Protein AF-A0A538EDX2-F1 (afdb_monomer_lite)

Radius of gyration: 15.23 Å; chains: 1; bounding box: 22×25×60 Å

Foldseek 3Di:
DPVVVLVVLLQVLLVLQCVVVVHDSVVSNVVLVVVCVVVVHDSSVSSVVSVVCVVPPPPPDPCVVVPPVPPPPDDD

Sequence (76 aa):
MEASQNSDIFEQARGVIAARLDVDPDTAAHILERVSQRERISRDELAADVLVSCTDSRVALPRDLYTNGYGFESAA

Secondary structure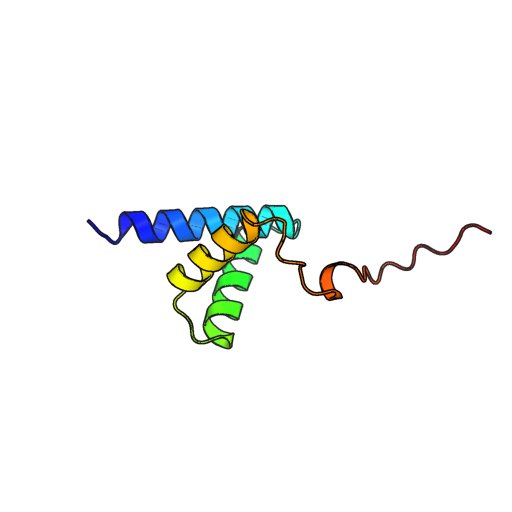 (DSSP, 8-state):
--HHHHHHHHHHHHHHHHHHHT--HHHHHHHHHHHHHHHT--HHHHHHHHHHHHH-TTS---GGGT----------

pLDDT: mean 72.34, std 16.93, range [41.84, 90.56]

Structure (mmCIF, N/CA/C/O backbone):
data_AF-A0A538EDX2-F1
#
_entry.id   AF-A0A538EDX2-F1
#
loop_
_atom_site.group_PDB
_atom_site.id
_atom_site.type_symbol
_atom_site.label_atom_id
_atom_site.label_alt_id
_atom_site.label_comp_id
_atom_site.label_asym_id
_atom_site.label_entity_id
_atom_site.label_seq_id
_atom_site.pdbx_PDB_ins_code
_atom_site.Cartn_x
_atom_site.Cartn_y
_atom_site.Cartn_z
_atom_site.occupancy
_atom_site.B_iso_or_equiv
_atom_site.auth_seq_id
_atom_site.auth_comp_id
_atom_site.auth_asym_id
_atom_site.auth_atom_id
_atom_site.pdbx_PDB_model_num
ATOM 1 N N . MET A 1 1 ? 0.294 3.383 22.563 1.00 46.22 1 MET A N 1
ATOM 2 C CA . MET A 1 1 ? 1.394 3.220 21.583 1.00 46.22 1 MET A CA 1
ATOM 3 C C . MET A 1 1 ? 0.785 2.692 20.285 1.00 46.22 1 MET A C 1
ATOM 5 O O . MET A 1 1 ? 0.994 1.538 19.952 1.00 46.22 1 MET A O 1
ATOM 9 N N . GLU A 1 2 ? -0.029 3.493 19.592 1.00 50.22 2 GLU A N 1
ATOM 10 C CA . GLU A 1 2 ? -0.815 3.021 18.427 1.00 50.22 2 GLU A CA 1
ATOM 11 C C . GLU A 1 2 ? -0.375 3.675 17.107 1.00 50.22 2 GLU A C 1
ATOM 13 O O . GLU A 1 2 ? -0.376 3.025 16.072 1.00 50.22 2 GLU A O 1
ATOM 18 N N . ALA A 1 3 ? 0.136 4.912 17.141 1.00 51.66 3 ALA A N 1
ATOM 19 C CA . ALA A 1 3 ? 0.589 5.615 15.935 1.00 51.66 3 ALA A CA 1
ATOM 20 C C . ALA A 1 3 ? 1.802 4.966 15.233 1.00 51.66 3 ALA A C 1
ATOM 22 O O . ALA A 1 3 ? 2.002 5.181 14.042 1.00 51.66 3 ALA A O 1
ATOM 23 N N . SER A 1 4 ? 2.616 4.184 15.951 1.00 56.66 4 SER A N 1
ATOM 24 C CA . SER A 1 4 ? 3.797 3.530 15.371 1.00 56.66 4 SER A CA 1
ATOM 25 C C . SER A 1 4 ? 3.419 2.348 14.475 1.00 56.66 4 SER A C 1
ATOM 27 O O . SER A 1 4 ? 3.900 2.280 13.356 1.00 56.66 4 SER A O 1
ATOM 29 N N . GLN A 1 5 ? 2.492 1.481 14.901 1.00 59.66 5 GLN A N 1
ATOM 30 C CA . GLN A 1 5 ? 2.076 0.322 14.093 1.00 59.66 5 GLN A CA 1
ATOM 31 C C . GLN A 1 5 ? 1.359 0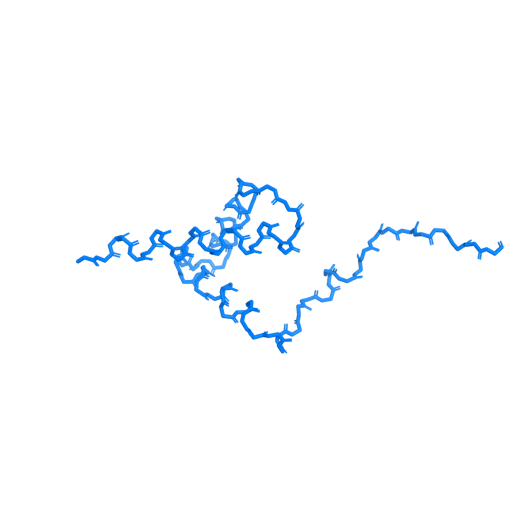.718 12.796 1.00 59.66 5 GLN A C 1
ATOM 33 O O . GLN A 1 5 ? 1.547 0.067 11.772 1.00 59.66 5 GLN A O 1
ATOM 38 N N . ASN A 1 6 ? 0.579 1.800 12.819 1.00 59.25 6 ASN A N 1
ATOM 39 C CA . ASN A 1 6 ? -0.130 2.293 11.637 1.00 59.25 6 ASN A CA 1
ATOM 40 C C . ASN A 1 6 ? 0.825 2.783 10.531 1.00 59.25 6 ASN A C 1
ATOM 42 O O . ASN A 1 6 ? 0.625 2.480 9.354 1.00 59.25 6 ASN A O 1
ATOM 46 N N . SER A 1 7 ? 1.910 3.473 10.898 1.00 66.44 7 SER A N 1
ATOM 47 C CA . SER A 1 7 ? 2.919 3.919 9.925 1.00 66.44 7 SER A CA 1
ATOM 48 C C . SER A 1 7 ? 3.685 2.754 9.288 1.00 66.44 7 SER A C 1
ATOM 50 O O . SER A 1 7 ? 3.937 2.786 8.084 1.00 66.44 7 SER A O 1
ATOM 52 N N . ASP A 1 8 ? 4.006 1.710 10.059 1.00 80.56 8 ASP A N 1
ATOM 53 C CA . ASP A 1 8 ? 4.688 0.510 9.555 1.00 80.56 8 ASP A CA 1
ATOM 54 C C . ASP A 1 8 ? 3.832 -0.263 8.530 1.00 80.56 8 ASP A C 1
ATOM 56 O O . ASP A 1 8 ? 4.338 -0.687 7.489 1.00 80.56 8 ASP A O 1
ATOM 60 N N . ILE A 1 9 ? 2.523 -0.406 8.776 1.00 81.81 9 ILE A N 1
ATOM 61 C CA . ILE A 1 9 ? 1.594 -1.102 7.863 1.00 81.81 9 ILE A CA 1
ATOM 62 C C . ILE A 1 9 ? 1.475 -0.356 6.529 1.00 81.81 9 ILE A C 1
ATOM 64 O O . ILE A 1 9 ? 1.509 -0.971 5.459 1.00 81.81 9 ILE A O 1
ATOM 68 N N . PHE A 1 10 ? 1.371 0.973 6.575 1.00 83.56 10 PHE A N 1
ATOM 69 C CA . PHE A 1 10 ? 1.290 1.789 5.367 1.00 83.56 10 PHE A CA 1
ATOM 70 C C . PHE A 1 10 ? 2.585 1.730 4.546 1.00 83.56 10 PHE A C 1
ATOM 72 O O . PHE A 1 10 ? 2.537 1.602 3.320 1.00 83.56 10 PHE A O 1
ATOM 79 N N . GLU A 1 11 ? 3.747 1.775 5.202 1.00 86.75 11 GLU A N 1
ATOM 80 C CA . GLU A 1 11 ? 5.038 1.661 4.521 1.00 86.75 11 GLU A CA 1
ATOM 81 C C . GLU A 1 11 ? 5.225 0.286 3.863 1.00 86.75 11 GLU A C 1
ATOM 83 O O . GLU A 1 11 ? 5.669 0.209 2.711 1.00 86.75 11 GLU A O 1
ATOM 88 N N . GLN A 1 12 ? 4.814 -0.791 4.539 1.00 85.12 12 GLN A N 1
ATOM 89 C CA . GLN A 1 12 ? 4.821 -2.136 3.963 1.00 85.12 12 GLN A CA 1
ATOM 90 C C . GLN A 1 12 ? 3.891 -2.241 2.751 1.00 85.12 12 GLN A C 1
ATOM 92 O O . GLN A 1 12 ? 4.323 -2.701 1.693 1.00 85.12 12 GLN A O 1
ATOM 97 N N . ALA A 1 13 ? 2.645 -1.770 2.855 1.00 85.94 13 ALA A N 1
ATOM 98 C CA . ALA A 1 13 ? 1.704 -1.787 1.735 1.00 85.94 13 ALA A CA 1
ATOM 99 C C . ALA A 1 13 ? 2.230 -0.983 0.537 1.00 85.94 13 ALA A C 1
ATOM 101 O O . ALA A 1 13 ? 2.138 -1.438 -0.605 1.00 85.94 13 ALA A O 1
ATOM 102 N N . ARG A 1 14 ? 2.856 0.174 0.789 1.00 88.69 14 ARG A N 1
ATOM 103 C CA . ARG A 1 14 ? 3.512 0.984 -0.246 1.00 88.69 14 ARG A CA 1
ATOM 104 C C . ARG A 1 14 ? 4.602 0.195 -0.967 1.00 88.69 14 ARG A C 1
ATOM 106 O O . ARG A 1 14 ? 4.610 0.172 -2.194 1.00 88.69 14 ARG A O 1
ATOM 113 N N . GLY A 1 15 ? 5.498 -0.459 -0.225 1.00 86.31 15 GLY A N 1
ATOM 114 C CA . GLY A 1 15 ? 6.572 -1.270 -0.806 1.00 86.31 15 GLY A CA 1
ATOM 115 C C . GLY A 1 15 ? 6.044 -2.441 -1.634 1.00 86.31 15 GLY A C 1
ATOM 116 O O . GLY A 1 15 ? 6.557 -2.729 -2.713 1.00 86.31 15 GLY A O 1
ATOM 117 N N . VAL A 1 16 ? 4.968 -3.075 -1.173 1.00 86.94 16 VAL A N 1
ATOM 118 C CA . VAL A 1 16 ? 4.343 -4.198 -1.874 1.00 86.94 16 VAL A CA 1
ATOM 119 C C . VAL A 1 16 ? 3.653 -3.758 -3.170 1.00 86.94 16 VAL A C 1
ATOM 121 O O . VAL A 1 16 ? 3.807 -4.425 -4.193 1.00 86.94 16 VAL A O 1
ATOM 124 N N . ILE A 1 17 ? 2.937 -2.629 -3.168 1.00 86.25 17 ILE A N 1
ATOM 125 C CA . ILE A 1 17 ? 2.341 -2.075 -4.393 1.00 86.25 17 ILE A CA 1
ATOM 126 C C . ILE A 1 17 ? 3.422 -1.626 -5.376 1.00 86.25 17 ILE A C 1
ATOM 128 O O . ILE A 1 17 ? 3.314 -1.941 -6.560 1.00 86.25 17 ILE A O 1
ATOM 132 N N . ALA A 1 18 ? 4.469 -0.952 -4.893 1.00 88.56 18 ALA A N 1
ATOM 133 C CA . ALA A 1 18 ? 5.608 -0.543 -5.710 1.00 88.56 18 ALA A CA 1
ATOM 134 C C . ALA A 1 18 ? 6.233 -1.745 -6.436 1.00 88.56 18 ALA A C 1
ATOM 136 O O . ALA A 1 18 ? 6.374 -1.728 -7.656 1.00 88.56 18 ALA A O 1
ATOM 137 N N . ALA A 1 19 ? 6.498 -2.832 -5.703 1.00 86.88 19 ALA A N 1
ATOM 138 C CA . ALA A 1 19 ? 7.054 -4.059 -6.266 1.00 86.88 19 ALA A CA 1
ATOM 139 C C . ALA A 1 19 ? 6.095 -4.792 -7.222 1.00 86.88 19 ALA A C 1
ATOM 141 O O . ALA A 1 19 ? 6.544 -5.388 -8.196 1.00 86.88 19 ALA A O 1
ATOM 142 N N . ARG A 1 20 ? 4.779 -4.780 -6.966 1.00 83.56 20 ARG A N 1
ATOM 143 C CA . ARG A 1 20 ? 3.796 -5.466 -7.827 1.00 83.56 20 ARG A CA 1
ATOM 144 C C . ARG A 1 20 ? 3.512 -4.739 -9.132 1.00 83.56 20 ARG A C 1
ATOM 146 O O . ARG A 1 20 ? 3.236 -5.397 -10.130 1.00 83.56 20 ARG A O 1
ATOM 153 N N . LEU A 1 21 ? 3.496 -3.412 -9.096 1.00 82.50 21 LEU A N 1
ATOM 154 C CA . LEU A 1 21 ? 3.165 -2.584 -10.252 1.00 82.50 21 LEU A CA 1
ATOM 155 C C . LEU A 1 21 ? 4.408 -2.098 -11.007 1.00 82.50 21 LEU A C 1
ATOM 157 O O . LEU A 1 21 ? 4.243 -1.443 -12.030 1.00 82.50 21 LEU A O 1
ATOM 161 N N . ASP A 1 22 ? 5.610 -2.420 -10.515 1.00 88.06 22 ASP A N 1
ATOM 162 C CA . ASP A 1 22 ? 6.890 -1.927 -11.039 1.00 88.06 22 ASP A CA 1
ATOM 163 C C . ASP A 1 22 ? 6.918 -0.387 -11.102 1.00 88.06 22 ASP A C 1
ATOM 165 O O . ASP A 1 22 ? 7.230 0.228 -12.118 1.00 88.06 22 ASP A O 1
ATOM 169 N N . VAL A 1 23 ? 6.506 0.254 -10.002 1.00 88.44 23 VAL A N 1
ATOM 170 C CA . VAL A 1 23 ? 6.441 1.720 -9.876 1.00 88.44 23 VAL A CA 1
ATOM 171 C C . VAL A 1 23 ? 7.233 2.210 -8.674 1.00 88.44 23 VAL A C 1
ATOM 173 O O . VAL A 1 23 ? 7.408 1.495 -7.689 1.00 88.44 23 VAL A O 1
ATOM 176 N N . ASP A 1 24 ? 7.645 3.475 -8.715 1.00 90.56 24 ASP A N 1
ATOM 177 C CA . ASP A 1 24 ? 8.285 4.129 -7.580 1.00 90.56 24 ASP A CA 1
ATOM 178 C C . ASP A 1 24 ? 7.390 4.152 -6.325 1.00 90.56 24 ASP A C 1
ATOM 180 O O . ASP A 1 24 ? 6.162 4.289 -6.423 1.00 90.56 24 ASP A O 1
ATOM 184 N N . PRO A 1 25 ? 7.985 4.099 -5.119 1.00 84.50 25 PRO A N 1
ATOM 185 C CA . PRO A 1 25 ? 7.244 4.130 -3.859 1.00 84.50 25 PRO A CA 1
ATOM 186 C C . PRO A 1 25 ? 6.384 5.392 -3.694 1.00 84.50 25 PRO A C 1
ATOM 188 O O . PRO A 1 25 ? 5.321 5.322 -3.080 1.00 84.50 25 PRO A O 1
ATOM 191 N N . ASP A 1 26 ? 6.796 6.524 -4.267 1.00 89.31 26 ASP A N 1
ATOM 192 C CA . ASP A 1 26 ? 6.012 7.768 -4.270 1.00 89.31 26 ASP A CA 1
ATOM 193 C C . ASP A 1 26 ? 4.715 7.614 -5.087 1.00 89.31 26 ASP A C 1
ATOM 195 O O . ASP A 1 26 ? 3.617 7.940 -4.632 1.00 89.31 26 ASP A O 1
ATOM 199 N N . THR A 1 27 ? 4.814 6.985 -6.261 1.00 89.06 27 THR A N 1
ATOM 200 C CA . THR A 1 27 ? 3.661 6.641 -7.103 1.00 89.06 27 THR A CA 1
ATOM 201 C C . THR A 1 27 ? 2.742 5.643 -6.399 1.00 89.06 27 THR A C 1
ATOM 203 O O . THR A 1 27 ? 1.521 5.808 -6.412 1.00 89.06 27 THR A O 1
ATOM 206 N N . ALA A 1 28 ? 3.305 4.635 -5.727 1.00 89.00 28 ALA A N 1
ATOM 207 C CA . ALA A 1 28 ? 2.534 3.676 -4.938 1.00 89.00 28 ALA A CA 1
ATOM 208 C C . ALA A 1 28 ? 1.771 4.347 -3.779 1.00 89.00 28 ALA A C 1
ATOM 210 O O . ALA A 1 28 ? 0.611 4.008 -3.532 1.00 89.00 28 ALA A O 1
ATOM 211 N N . ALA A 1 29 ? 2.371 5.338 -3.111 1.00 87.44 29 ALA A N 1
ATOM 212 C CA . ALA A 1 29 ? 1.699 6.119 -2.073 1.00 87.44 29 ALA A CA 1
ATOM 213 C C . ALA A 1 29 ? 0.504 6.903 -2.639 1.00 87.44 29 ALA A C 1
ATOM 215 O O . ALA A 1 29 ? -0.593 6.843 -2.082 1.00 87.44 29 ALA A O 1
ATOM 216 N N . HIS A 1 30 ? 0.671 7.550 -3.796 1.00 89.56 30 HIS A N 1
ATOM 217 C CA . HIS A 1 30 ? -0.427 8.237 -4.478 1.00 89.56 30 HIS A CA 1
ATOM 218 C C . HIS A 1 30 ? -1.558 7.294 -4.900 1.00 89.56 30 HIS A C 1
ATOM 220 O O . HIS A 1 30 ? -2.732 7.666 -4.824 1.00 89.56 30 HIS A O 1
ATOM 226 N N . ILE A 1 31 ? -1.233 6.074 -5.336 1.00 86.69 31 ILE A N 1
ATOM 227 C CA . ILE A 1 31 ? -2.233 5.050 -5.658 1.00 86.69 31 ILE A CA 1
ATOM 228 C C . ILE A 1 31 ? -3.028 4.682 -4.401 1.00 86.69 31 ILE A C 1
ATOM 230 O O . ILE A 1 31 ? -4.258 4.718 -4.443 1.00 86.69 31 ILE A O 1
ATOM 234 N N . LEU A 1 32 ? -2.354 4.408 -3.280 1.00 86.12 32 LEU A N 1
ATOM 235 C CA . LEU A 1 32 ? -3.009 4.110 -2.002 1.00 86.12 32 LEU A CA 1
ATOM 236 C C . LEU A 1 32 ? -3.930 5.252 -1.554 1.00 86.12 32 LEU A C 1
ATOM 238 O O . LEU A 1 32 ? -5.082 5.009 -1.204 1.00 86.12 32 LEU A O 1
ATOM 242 N N . GLU A 1 33 ? -3.478 6.506 -1.628 1.00 87.31 33 GLU A N 1
ATOM 243 C CA . GLU A 1 33 ? -4.303 7.662 -1.259 1.00 87.31 33 GLU A CA 1
ATOM 244 C C . GLU A 1 33 ? -5.523 7.841 -2.171 1.00 87.31 33 GLU A C 1
ATOM 246 O O . GLU A 1 33 ? -6.625 8.142 -1.702 1.00 87.31 33 GLU A O 1
ATOM 251 N N . ARG A 1 34 ? -5.356 7.651 -3.484 1.00 88.81 34 ARG A N 1
ATOM 252 C CA . ARG A 1 34 ? -6.469 7.747 -4.437 1.00 88.81 34 ARG A CA 1
ATOM 253 C C . ARG A 1 34 ? -7.499 6.650 -4.210 1.00 88.81 34 ARG A C 1
ATOM 255 O O . ARG A 1 34 ? -8.697 6.925 -4.266 1.00 88.81 34 ARG A O 1
ATOM 262 N N . VAL A 1 35 ? -7.049 5.423 -3.964 1.00 86.25 35 VAL A N 1
ATOM 263 C CA . VAL A 1 35 ? -7.934 4.284 -3.698 1.00 86.25 35 VAL A CA 1
ATOM 264 C C . VAL A 1 35 ? -8.654 4.477 -2.364 1.00 86.25 35 VAL A C 1
ATOM 266 O O . VAL A 1 35 ? -9.871 4.321 -2.326 1.00 86.25 35 VAL A O 1
ATOM 269 N N . SER A 1 36 ? -7.969 4.940 -1.311 1.00 86.69 36 SER A N 1
ATOM 270 C CA . SER A 1 36 ? -8.612 5.192 -0.014 1.00 86.69 36 SER A CA 1
ATOM 271 C C . SER A 1 36 ? -9.728 6.235 -0.125 1.00 86.69 36 SER A C 1
ATOM 273 O O . SER A 1 36 ? -10.805 6.076 0.443 1.00 86.69 36 SER A O 1
ATOM 275 N N . GLN A 1 37 ? -9.504 7.296 -0.910 1.00 87.38 37 GLN A N 1
ATOM 276 C CA . GLN A 1 37 ? -10.517 8.326 -1.154 1.00 87.38 37 GLN A CA 1
ATOM 277 C C . GLN A 1 37 ? -11.706 7.803 -1.967 1.00 87.38 37 GLN A C 1
ATOM 279 O O . GLN A 1 37 ? -12.851 8.134 -1.658 1.00 87.38 37 GLN A O 1
ATOM 284 N N . ARG A 1 38 ? -11.439 7.004 -3.006 1.00 90.38 38 ARG A N 1
ATOM 285 C CA . ARG A 1 38 ? -12.470 6.444 -3.887 1.00 90.38 38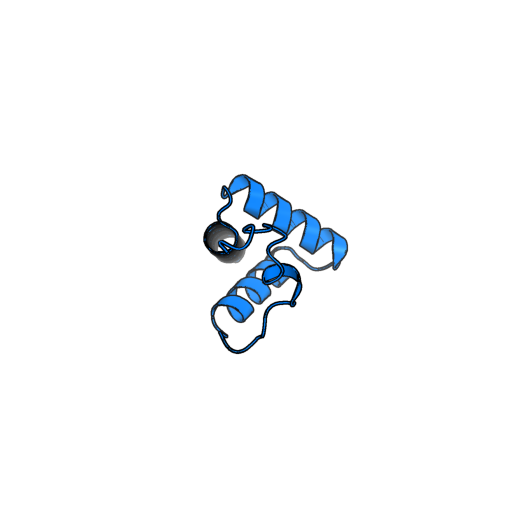 ARG A CA 1
ATOM 286 C C . ARG A 1 38 ? -13.383 5.475 -3.142 1.00 90.38 38 ARG A C 1
ATOM 288 O O . ARG A 1 38 ? -14.600 5.588 -3.255 1.00 90.38 38 ARG A O 1
ATOM 295 N N . GLU A 1 39 ? -12.788 4.581 -2.363 1.00 83.94 39 GLU A N 1
ATOM 296 C CA . GLU A 1 39 ? -13.503 3.539 -1.624 1.00 83.94 39 GLU A CA 1
ATOM 297 C C . GLU A 1 39 ? -14.044 4.044 -0.275 1.00 83.94 39 GLU A C 1
ATOM 299 O O . GLU A 1 39 ? -14.798 3.343 0.391 1.00 83.94 39 GLU A O 1
ATOM 304 N N . ARG A 1 40 ? -13.713 5.288 0.115 1.00 88.00 40 ARG A N 1
ATOM 305 C CA . ARG A 1 40 ? -14.092 5.908 1.399 1.00 88.00 40 ARG A CA 1
ATOM 306 C C . ARG A 1 40 ? -13.681 5.074 2.617 1.00 88.00 40 ARG A C 1
ATOM 308 O O . ARG A 1 40 ? -14.384 5.065 3.626 1.00 88.00 40 ARG A O 1
ATOM 315 N N . ILE A 1 41 ? -12.527 4.425 2.528 1.00 86.50 41 ILE A N 1
ATOM 316 C CA . ILE A 1 41 ? -11.940 3.635 3.612 1.00 86.50 41 ILE A CA 1
ATOM 317 C C . ILE A 1 41 ? -10.695 4.318 4.165 1.00 86.50 41 ILE A C 1
ATOM 319 O O . ILE A 1 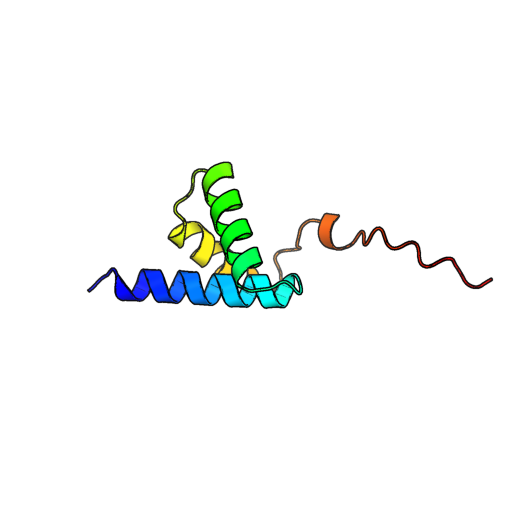41 ? -10.027 5.106 3.486 1.00 86.50 41 ILE A O 1
ATOM 323 N N . SER A 1 42 ? -10.379 4.011 5.418 1.00 85.44 42 SER A N 1
ATOM 324 C CA . SER A 1 42 ? -9.172 4.509 6.071 1.00 85.44 42 SER A CA 1
ATOM 325 C C . SER A 1 42 ? -7.925 3.973 5.366 1.00 85.44 42 SER A C 1
ATOM 327 O O . SER A 1 42 ? -7.894 2.828 4.919 1.00 85.44 42 SER A O 1
ATOM 329 N N . ARG A 1 43 ? -6.873 4.795 5.284 1.00 81.56 43 ARG A N 1
ATOM 330 C CA . ARG A 1 43 ? -5.599 4.421 4.638 1.00 81.56 43 ARG A CA 1
ATOM 331 C C . ARG A 1 43 ? -4.992 3.160 5.247 1.00 81.56 43 ARG A C 1
ATOM 333 O O . ARG A 1 43 ? -4.479 2.327 4.513 1.00 81.56 43 ARG A O 1
ATOM 340 N N . ASP A 1 44 ? -5.092 3.019 6.562 1.00 81.06 44 ASP A N 1
ATOM 341 C CA . ASP A 1 44 ? -4.617 1.849 7.302 1.00 81.06 44 ASP A CA 1
ATOM 342 C C . ASP A 1 44 ? -5.416 0.586 6.982 1.00 81.06 44 ASP A C 1
ATOM 344 O O . ASP A 1 44 ? -4.848 -0.490 6.824 1.00 81.06 44 ASP A O 1
ATOM 348 N N . GLU A 1 45 ? -6.733 0.729 6.836 1.00 83.25 45 GLU A N 1
ATOM 349 C CA . GLU A 1 45 ? -7.633 -0.376 6.504 1.00 83.25 45 GLU A CA 1
ATOM 350 C C . GLU A 1 45 ? -7.368 -0.865 5.074 1.00 83.25 45 GLU A C 1
ATOM 352 O O . GLU A 1 45 ? -7.222 -2.063 4.844 1.00 83.25 45 GLU A O 1
ATOM 357 N N . LEU A 1 46 ? -7.163 0.067 4.135 1.00 84.69 46 LEU A N 1
ATOM 358 C CA . LEU A 1 46 ? -6.720 -0.246 2.777 1.00 84.69 46 LEU A CA 1
ATOM 359 C C . LEU A 1 46 ? -5.335 -0.907 2.757 1.00 84.69 46 LEU A C 1
ATOM 361 O O . LEU A 1 46 ? -5.122 -1.864 2.021 1.00 84.69 46 LEU A O 1
ATOM 365 N N . ALA A 1 47 ? -4.380 -0.397 3.535 1.00 84.62 47 ALA A N 1
ATOM 366 C CA . ALA A 1 47 ? -3.032 -0.951 3.588 1.00 84.62 47 ALA A CA 1
ATOM 367 C C . ALA A 1 47 ? -3.035 -2.388 4.136 1.00 84.62 47 ALA A C 1
ATOM 369 O O . ALA A 1 47 ? -2.375 -3.260 3.571 1.00 84.62 47 ALA A O 1
ATOM 370 N N . ALA A 1 48 ? -3.829 -2.661 5.173 1.00 84.19 48 ALA A N 1
ATOM 371 C CA . ALA A 1 48 ? -4.028 -4.009 5.691 1.00 84.19 48 ALA A CA 1
ATOM 372 C C . ALA A 1 48 ? -4.675 -4.935 4.646 1.00 84.19 48 ALA A C 1
ATOM 374 O O . ALA A 1 48 ? -4.198 -6.052 4.447 1.00 84.19 48 ALA A O 1
ATOM 375 N N . ASP A 1 49 ? -5.701 -4.465 3.931 1.00 83.94 49 ASP A N 1
ATOM 376 C CA . ASP A 1 49 ? -6.379 -5.237 2.881 1.00 83.94 49 ASP A CA 1
ATOM 377 C C . ASP A 1 49 ? -5.438 -5.574 1.712 1.00 83.94 49 ASP A C 1
ATOM 379 O O . ASP A 1 49 ? -5.368 -6.716 1.253 1.00 83.94 49 ASP A O 1
ATOM 383 N N . VAL A 1 50 ? -4.605 -4.611 1.306 1.00 82.44 50 VAL A N 1
ATOM 384 C CA . VAL A 1 50 ? -3.542 -4.808 0.313 1.00 82.44 50 VAL A CA 1
ATOM 385 C C . VAL A 1 50 ? -2.561 -5.884 0.771 1.00 82.44 50 VAL A C 1
ATOM 387 O O . VAL A 1 50 ? -2.226 -6.768 -0.017 1.00 82.44 50 VAL A O 1
ATOM 390 N N . LEU A 1 51 ? -2.115 -5.856 2.029 1.00 80.50 51 LEU A N 1
ATOM 391 C CA . LEU A 1 51 ? -1.201 -6.869 2.564 1.00 80.50 51 LEU A CA 1
ATOM 392 C C . LEU A 1 51 ? -1.859 -8.256 2.618 1.00 80.50 51 LEU A C 1
ATOM 394 O O . LEU A 1 51 ? -1.234 -9.239 2.214 1.00 80.50 51 LEU A O 1
ATOM 398 N N . VAL A 1 52 ? -3.129 -8.349 3.017 1.00 80.12 52 VAL A N 1
ATOM 399 C CA . VAL A 1 52 ? -3.894 -9.609 3.014 1.00 80.12 52 VAL A CA 1
ATOM 400 C C . VAL A 1 52 ? -4.039 -10.153 1.589 1.00 80.12 52 VAL A C 1
ATOM 402 O O . VAL A 1 52 ? -3.696 -11.306 1.340 1.00 80.12 52 VAL A O 1
ATOM 405 N N . SER A 1 53 ? -4.424 -9.311 0.629 1.00 73.50 53 SER A N 1
ATOM 406 C CA . SER A 1 53 ? -4.517 -9.646 -0.801 1.00 73.50 53 SER A CA 1
ATOM 407 C C . SER A 1 53 ? -3.158 -10.003 -1.431 1.00 73.50 53 SER A C 1
ATOM 409 O O . SER A 1 53 ? -3.063 -10.708 -2.439 1.00 73.50 53 SER A O 1
ATOM 411 N N . CYS A 1 54 ? -2.052 -9.546 -0.838 1.00 65.50 54 CYS A N 1
ATOM 412 C CA . CYS A 1 54 ? -0.709 -9.942 -1.259 1.00 65.50 54 CYS A CA 1
ATOM 413 C C . CYS A 1 54 ? -0.262 -11.282 -0.685 1.00 65.50 54 CYS A C 1
ATOM 415 O O . CYS A 1 54 ? 0.445 -12.027 -1.365 1.00 65.50 54 CYS A O 1
ATOM 417 N N . THR A 1 55 ? -0.702 -11.596 0.530 1.00 62.69 55 THR A N 1
ATOM 418 C CA . THR A 1 55 ? -0.381 -12.854 1.210 1.00 62.69 55 THR A CA 1
ATOM 419 C C . THR A 1 55 ? -1.267 -13.998 0.710 1.00 62.69 55 THR A C 1
ATOM 421 O O . THR A 1 55 ? -0.834 -15.148 0.665 1.00 62.69 55 THR A O 1
ATOM 424 N N . ASP A 1 56 ? -2.482 -13.685 0.256 1.00 47.94 56 ASP A N 1
ATOM 425 C CA . ASP A 1 56 ? -3.414 -14.644 -0.322 1.00 47.94 56 ASP A CA 1
ATOM 426 C C . ASP A 1 56 ? -3.295 -14.662 -1.854 1.00 47.94 56 ASP A C 1
ATOM 428 O O . ASP A 1 56 ? -4.012 -13.990 -2.594 1.00 47.94 56 ASP A O 1
ATOM 432 N N . SER A 1 57 ? -2.366 -15.471 -2.368 1.00 48.47 57 SER A N 1
ATOM 433 C CA . SER A 1 57 ? -2.147 -15.670 -3.814 1.00 48.47 57 SER A CA 1
ATOM 434 C C . SER A 1 57 ? -3.337 -16.327 -4.541 1.00 48.47 57 SER A C 1
ATOM 436 O O . SER A 1 57 ? -3.207 -16.708 -5.705 1.00 48.47 57 SER A O 1
ATOM 438 N N . ARG A 1 58 ? -4.476 -16.528 -3.861 1.00 44.91 58 ARG A N 1
ATOM 439 C CA . ARG A 1 58 ? -5.702 -17.118 -4.414 1.00 44.91 58 ARG A CA 1
ATOM 440 C C . ARG A 1 58 ? -6.775 -16.081 -4.730 1.00 44.91 58 ARG A C 1
ATOM 442 O O . ARG A 1 58 ? -7.756 -16.436 -5.385 1.00 44.91 58 ARG A O 1
ATOM 449 N N . VAL A 1 59 ? -6.589 -14.815 -4.354 1.00 47.31 59 VAL A N 1
ATOM 450 C CA . VAL A 1 59 ? -7.438 -13.728 -4.844 1.00 47.31 59 VAL A CA 1
ATOM 451 C C . VAL A 1 59 ? -6.974 -13.371 -6.253 1.00 47.31 59 VAL A C 1
ATOM 453 O O . VAL A 1 59 ? -5.966 -12.697 -6.457 1.00 47.31 59 VAL A O 1
ATOM 456 N N . ALA A 1 60 ? -7.696 -13.889 -7.247 1.00 49.50 60 ALA A N 1
ATOM 457 C CA . ALA A 1 60 ? -7.488 -13.547 -8.644 1.00 49.50 60 ALA A CA 1
ATOM 458 C C . ALA A 1 60 ? -7.605 -12.026 -8.811 1.00 49.50 60 ALA A C 1
ATOM 460 O O . ALA A 1 60 ? -8.684 -11.452 -8.655 1.00 49.50 60 ALA A O 1
ATOM 461 N N . LEU A 1 61 ? -6.479 -11.380 -9.109 1.00 52.50 61 LEU A N 1
ATOM 462 C CA . LEU A 1 61 ? -6.441 -9.965 -9.443 1.00 52.50 61 LEU A CA 1
ATOM 463 C C . LEU A 1 61 ? -7.380 -9.687 -10.634 1.00 52.50 61 LEU A C 1
ATOM 465 O O . LEU A 1 61 ? -7.533 -10.550 -11.510 1.00 52.50 61 LEU A O 1
ATOM 469 N N . PRO A 1 62 ? -8.014 -8.501 -10.694 1.00 58.53 62 PRO A N 1
ATOM 470 C CA . PRO A 1 62 ? -8.882 -8.130 -11.802 1.00 58.53 62 PRO A CA 1
ATOM 471 C C . PRO A 1 62 ? -8.166 -8.304 -13.142 1.00 58.53 62 PRO A C 1
ATOM 473 O O . PRO A 1 62 ? -7.017 -7.896 -13.310 1.00 58.53 62 PRO A O 1
ATOM 476 N N . ARG A 1 63 ? -8.877 -8.903 -14.103 1.00 54.03 63 ARG A N 1
ATOM 477 C CA . ARG A 1 63 ? -8.397 -9.246 -15.454 1.00 54.03 63 ARG A CA 1
ATOM 478 C C . ARG A 1 63 ? -7.705 -8.097 -16.201 1.00 54.03 63 ARG A C 1
ATOM 480 O O . ARG A 1 63 ? -6.877 -8.376 -17.062 1.00 54.03 63 ARG A O 1
ATOM 487 N N . ASP A 1 64 ? -8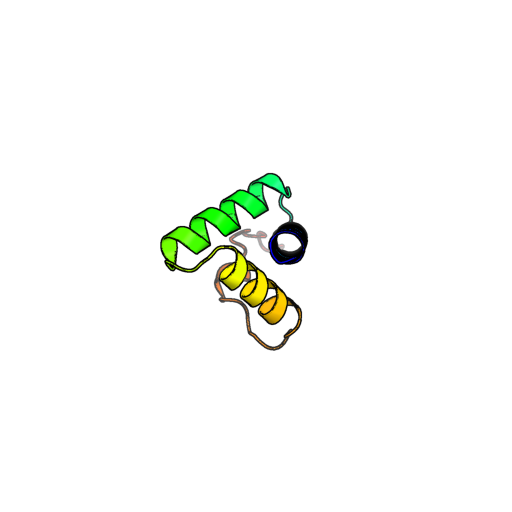.002 -6.850 -15.844 1.00 55.28 64 ASP A N 1
ATOM 488 C CA . ASP A 1 64 ? -7.370 -5.639 -16.379 1.00 55.28 64 ASP A CA 1
ATOM 489 C C . ASP A 1 64 ? -5.841 -5.604 -16.209 1.00 55.28 64 ASP A C 1
ATOM 491 O O . ASP A 1 64 ? -5.157 -5.038 -17.054 1.0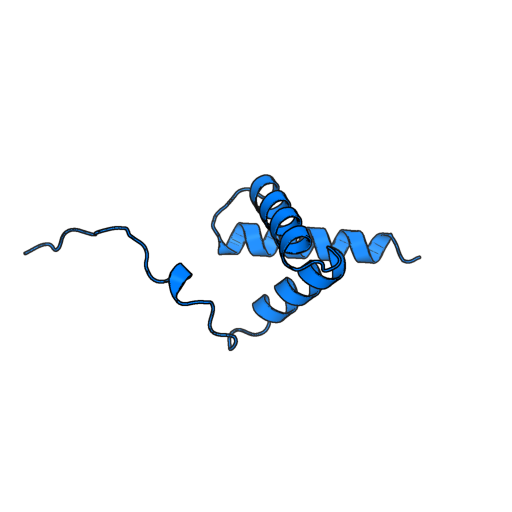0 55.28 64 ASP A O 1
ATOM 495 N N . LEU A 1 65 ? -5.284 -6.264 -15.184 1.00 53.88 65 LEU A N 1
ATOM 496 C CA . LEU A 1 65 ? -3.828 -6.373 -14.987 1.00 53.88 65 LEU A CA 1
ATOM 497 C C . LEU A 1 65 ? -3.150 -7.376 -15.940 1.00 53.88 65 LEU A C 1
ATOM 499 O O . LEU A 1 65 ? -1.926 -7.386 -16.044 1.00 53.88 65 LEU A O 1
ATOM 503 N N . TYR A 1 66 ? -3.922 -8.222 -16.634 1.00 55.53 66 TYR A N 1
ATOM 504 C CA . TYR A 1 66 ? -3.405 -9.251 -17.547 1.00 55.53 66 TYR A CA 1
ATOM 505 C C . TYR A 1 66 ? -3.548 -8.885 -19.025 1.00 55.53 66 TYR A C 1
ATOM 507 O O . TYR A 1 66 ? -2.815 -9.414 -19.860 1.00 55.53 66 TYR A O 1
ATOM 515 N N . THR A 1 67 ? -4.452 -7.973 -19.377 1.00 52.22 67 THR A N 1
ATOM 516 C CA . THR A 1 67 ? -4.498 -7.374 -20.716 1.00 52.22 67 THR A CA 1
ATOM 517 C C . THR A 1 67 ? -3.494 -6.239 -20.788 1.00 52.22 67 THR A C 1
ATOM 519 O O . THR A 1 67 ? -3.836 -5.063 -20.868 1.00 52.22 67 THR A O 1
ATOM 522 N N . ASN A 1 68 ? -2.224 -6.636 -20.770 1.00 49.22 68 ASN A N 1
ATOM 523 C CA . ASN A 1 68 ? -1.141 -5.840 -21.300 1.00 49.22 68 ASN A CA 1
ATOM 524 C C . ASN A 1 68 ? -1.539 -5.466 -22.735 1.00 49.22 68 ASN A C 1
ATOM 526 O O . ASN A 1 68 ? -1.456 -6.283 -23.651 1.00 49.22 68 ASN A O 1
ATOM 530 N N . GLY A 1 69 ? -2.006 -4.232 -22.922 1.00 50.44 69 GLY A N 1
ATOM 531 C CA . GLY A 1 69 ? -2.183 -3.580 -24.217 1.00 50.44 69 GLY A CA 1
ATOM 532 C C . GLY A 1 69 ? -0.847 -3.325 -24.920 1.00 50.44 69 GLY A C 1
ATOM 533 O O . GLY A 1 69 ? -0.699 -2.321 -25.604 1.00 50.44 69 GLY A O 1
ATOM 534 N N . TYR A 1 70 ? 0.127 -4.218 -24.746 1.00 47.91 70 TYR A N 1
ATOM 535 C CA . TYR A 1 70 ? 1.301 -4.324 -25.584 1.00 47.91 70 TYR A CA 1
ATOM 536 C C . TYR A 1 70 ? 0.992 -5.364 -26.648 1.00 47.91 70 TYR A C 1
ATOM 538 O O . TYR A 1 70 ? 1.129 -6.571 -26.440 1.00 47.91 70 TYR A O 1
ATOM 546 N N . GLY A 1 71 ? 0.547 -4.862 -27.799 1.00 44.41 71 GLY A N 1
ATOM 547 C CA . GLY A 1 71 ? 0.596 -5.600 -29.047 1.00 44.41 71 GLY A CA 1
ATOM 548 C C . GLY A 1 71 ? 2.045 -5.955 -29.351 1.00 44.41 71 GLY A C 1
ATOM 549 O O . GLY A 1 71 ? 2.742 -5.209 -30.028 1.00 44.41 71 GLY A O 1
ATOM 550 N N . PHE A 1 72 ? 2.500 -7.098 -28.841 1.00 47.59 72 PHE A N 1
ATOM 551 C CA . PHE A 1 72 ? 3.571 -7.828 -29.491 1.00 47.59 72 PHE A CA 1
ATOM 552 C C . PHE A 1 72 ? 2.992 -8.309 -30.816 1.00 47.59 72 PHE A C 1
ATOM 554 O O . PHE A 1 72 ? 2.247 -9.290 -30.882 1.00 47.59 72 PHE A O 1
ATOM 561 N N . GLU A 1 73 ? 3.274 -7.524 -31.853 1.00 51.34 73 GLU A N 1
ATOM 562 C CA . GLU A 1 73 ? 3.158 -7.933 -33.239 1.00 51.34 73 GLU A CA 1
ATOM 563 C C . GLU A 1 73 ? 3.684 -9.363 -33.364 1.00 51.34 73 GLU A C 1
ATOM 565 O O . GLU A 1 73 ? 4.795 -9.700 -32.946 1.00 51.34 73 GLU A O 1
ATOM 570 N N . SER A 1 74 ? 2.802 -10.223 -33.862 1.00 47.28 74 SER A N 1
ATOM 571 C CA . SER A 1 74 ? 3.106 -11.613 -34.136 1.00 47.28 74 SER A CA 1
ATOM 572 C C . SER A 1 74 ? 4.232 -11.665 -35.157 1.00 47.28 74 SER A C 1
ATOM 574 O O . SER A 1 74 ? 4.088 -11.172 -36.271 1.00 47.28 74 SER A O 1
ATOM 576 N N . ALA A 1 75 ? 5.337 -12.300 -34.782 1.00 46.59 75 ALA A N 1
ATOM 577 C CA . ALA A 1 75 ? 6.225 -12.885 -35.763 1.00 46.59 75 ALA A CA 1
ATOM 578 C C . ALA A 1 75 ? 5.457 -14.004 -36.489 1.00 46.59 75 ALA A C 1
ATOM 580 O O . ALA A 1 75 ? 5.224 -15.071 -35.915 1.00 46.59 75 ALA A O 1
ATOM 581 N N . ALA A 1 76 ? 5.049 -13.725 -37.726 1.00 41.84 76 ALA A N 1
ATOM 582 C CA . ALA A 1 76 ? 4.770 -14.690 -38.785 1.00 41.84 76 ALA A CA 1
ATOM 583 C C . ALA A 1 76 ? 5.089 -14.040 -40.136 1.00 41.84 76 ALA A C 1
ATOM 585 O O . ALA A 1 76 ? 4.618 -12.902 -40.360 1.00 41.84 76 ALA A O 1
#